Protein AF-A0A7C1K525-F1 (afdb_monomer)

Secondary structure (DSSP, 8-state):
--HHHHHHHHHHTT--HHHHHHHHHHHHHHHHHHHTTS---HHHHHHHHTTS-HHHHHHHHHH---HHHHHHHHHHHHTGGG---S--HHHHHHTTPPSSHHHHHHHHHHHHHHHTTS--SHHHHHHHHHHHHS------

Foldseek 3Di:
DDPVVLVVVCVVVVPDPVVSVLVVVLVLLVVLLVVQLDDDQQLSLLVSPVVDDPVSLVCCLVPDPRPSSNVSSVCNVPPLVPQFAPDDPVNCVVVVDDDDPVRVVLRSVRSSCRSRVVDDDNVSSVVVVVVVPPPPPPPD

Structure (mmCIF, N/CA/C/O backbone):
data_AF-A0A7C1K525-F1
#
_entry.id   AF-A0A7C1K525-F1
#
loop_
_atom_site.group_PDB
_atom_site.id
_atom_site.type_symbol
_atom_site.label_atom_id
_atom_site.label_alt_id
_atom_site.label_comp_id
_atom_site.label_asym_id
_atom_site.label_entity_id
_atom_site.label_seq_id
_atom_site.pdbx_PDB_ins_code
_atom_site.Cartn_x
_atom_site.Cartn_y
_atom_site.Cartn_z
_atom_site.occupancy
_atom_site.B_iso_or_equiv
_atom_site.auth_seq_id
_atom_site.auth_comp_id
_atom_site.auth_asym_id
_atom_site.auth_atom_id
_atom_site.pdbx_PDB_model_num
ATOM 1 N N . MET A 1 1 ? 12.661 4.235 -22.998 1.00 71.19 1 MET A N 1
ATOM 2 C CA . MET A 1 1 ? 11.900 3.600 -24.100 1.00 71.19 1 MET A CA 1
ATOM 3 C C . MET A 1 1 ? 10.453 4.025 -23.947 1.00 71.19 1 MET A C 1
ATOM 5 O O . MET A 1 1 ? 9.968 3.972 -22.822 1.00 71.19 1 MET A O 1
ATOM 9 N N . SER A 1 2 ? 9.792 4.507 -25.002 1.00 83.81 2 SER A N 1
ATOM 10 C CA . SER A 1 2 ? 8.396 4.942 -24.873 1.00 83.81 2 SER A CA 1
ATOM 11 C C . SER A 1 2 ? 7.452 3.738 -24.696 1.00 83.81 2 SER A C 1
ATOM 13 O O . SER A 1 2 ? 7.804 2.620 -25.092 1.00 83.81 2 SER A O 1
ATOM 15 N N . PRO A 1 3 ? 6.236 3.928 -24.143 1.00 83.69 3 PRO A N 1
ATOM 16 C CA . PRO A 1 3 ? 5.234 2.862 -24.079 1.00 83.69 3 PRO A CA 1
ATOM 17 C C . PRO A 1 3 ? 4.896 2.264 -25.455 1.00 83.69 3 PRO A C 1
ATOM 19 O O . PRO A 1 3 ? 4.672 1.058 -25.565 1.00 83.69 3 PRO A O 1
ATOM 22 N N . ALA A 1 4 ? 4.904 3.090 -26.508 1.00 86.19 4 ALA A N 1
ATOM 23 C CA . ALA A 1 4 ? 4.633 2.663 -27.878 1.00 86.19 4 ALA A CA 1
ATOM 24 C C . ALA A 1 4 ? 5.754 1.769 -28.437 1.00 86.19 4 ALA A C 1
ATOM 26 O O . ALA A 1 4 ? 5.470 0.714 -29.010 1.00 86.19 4 ALA A O 1
ATOM 27 N N . ASP A 1 5 ? 7.018 2.137 -28.201 1.00 89.75 5 ASP A N 1
ATOM 28 C CA . ASP A 1 5 ? 8.174 1.344 -28.640 1.00 89.75 5 ASP A CA 1
ATOM 29 C C . ASP A 1 5 ? 8.189 -0.029 -27.963 1.00 89.75 5 ASP A C 1
ATOM 31 O O . ASP A 1 5 ? 8.397 -1.060 -28.607 1.00 89.75 5 ASP A O 1
ATOM 35 N N . LEU A 1 6 ? 7.908 -0.057 -26.658 1.00 88.31 6 LEU A N 1
ATOM 36 C CA . LEU A 1 6 ? 7.858 -1.290 -25.884 1.00 88.31 6 LEU A CA 1
ATOM 37 C C . LEU A 1 6 ? 6.762 -2.231 -26.402 1.00 88.31 6 LEU A C 1
ATOM 39 O O . LEU A 1 6 ? 7.009 -3.422 -26.608 1.00 88.31 6 LEU A O 1
ATOM 43 N N . ALA A 1 7 ? 5.571 -1.697 -26.683 1.00 88.12 7 ALA A N 1
ATOM 44 C CA . ALA A 1 7 ? 4.473 -2.467 -27.257 1.00 88.12 7 ALA A CA 1
ATOM 45 C C . ALA A 1 7 ? 4.834 -3.062 -28.629 1.00 88.12 7 ALA A C 1
ATOM 47 O O . ALA A 1 7 ? 4.538 -4.233 -28.898 1.00 88.12 7 ALA A O 1
ATOM 48 N N . ALA A 1 8 ? 5.518 -2.291 -29.481 1.00 91.75 8 ALA A N 1
ATOM 49 C CA . ALA A 1 8 ? 5.978 -2.754 -30.787 1.00 91.75 8 ALA A CA 1
ATOM 50 C C . ALA A 1 8 ? 6.993 -3.905 -30.668 1.00 91.75 8 ALA A C 1
ATOM 52 O O . ALA A 1 8 ? 6.870 -4.914 -31.372 1.00 91.75 8 ALA A O 1
ATOM 53 N N . VAL A 1 9 ? 7.951 -3.807 -29.738 1.00 92.69 9 VAL A N 1
ATOM 54 C CA . VAL A 1 9 ? 8.942 -4.865 -29.473 1.00 92.69 9 VAL A CA 1
ATOM 55 C C . VAL A 1 9 ? 8.269 -6.144 -28.973 1.00 92.69 9 VAL A C 1
ATOM 57 O O . VAL A 1 9 ? 8.522 -7.219 -29.522 1.00 92.69 9 VAL A O 1
ATOM 60 N N . LEU A 1 10 ? 7.376 -6.039 -27.983 1.00 92.56 10 LEU A N 1
ATOM 61 C CA . LEU A 1 10 ? 6.661 -7.189 -27.418 1.00 92.56 10 LEU A CA 1
ATOM 62 C C . LEU A 1 10 ? 5.817 -7.912 -28.476 1.00 92.56 10 LEU A C 1
ATOM 64 O O . LEU A 1 10 ? 5.804 -9.146 -28.523 1.00 92.56 10 LEU A O 1
ATOM 68 N N . LYS A 1 11 ? 5.163 -7.150 -29.365 1.00 91.81 11 LYS A N 1
ATOM 69 C CA . LYS A 1 11 ? 4.407 -7.693 -30.500 1.00 91.81 11 LYS A CA 1
ATOM 70 C C . LYS A 1 11 ? 5.320 -8.420 -31.489 1.00 91.81 11 LYS A C 1
ATOM 72 O O . LYS A 1 11 ? 5.021 -9.553 -31.863 1.00 91.81 11 LYS A O 1
ATOM 77 N N . ARG A 1 12 ? 6.436 -7.802 -31.894 1.00 94.44 12 ARG A N 1
ATOM 78 C CA . ARG A 1 12 ? 7.386 -8.383 -32.861 1.00 94.44 12 ARG A CA 1
ATOM 79 C C . ARG A 1 12 ? 7.992 -9.693 -32.357 1.00 94.44 12 ARG A C 1
ATOM 81 O O . ARG A 1 12 ? 8.112 -10.642 -33.124 1.00 94.44 12 ARG A O 1
ATOM 88 N N . LEU A 1 13 ? 8.326 -9.754 -31.069 1.00 94.12 13 LEU A N 1
ATOM 89 C CA . LEU A 1 13 ? 8.895 -10.942 -30.429 1.00 94.12 13 LEU A CA 1
ATOM 90 C C . LEU A 1 13 ? 7.844 -12.008 -30.065 1.00 94.12 13 LEU A C 1
ATOM 92 O O . LEU A 1 13 ? 8.201 -13.033 -29.491 1.00 94.12 13 LEU A O 1
ATOM 96 N N . LYS A 1 14 ? 6.558 -11.793 -30.394 1.00 93.12 14 LYS A N 1
ATOM 97 C CA . LYS A 1 14 ? 5.441 -12.711 -30.090 1.00 93.12 14 LYS A CA 1
ATOM 98 C C . LYS A 1 14 ? 5.393 -13.110 -28.610 1.00 93.12 14 LYS A C 1
ATOM 100 O O . LYS A 1 14 ? 5.103 -14.256 -28.261 1.00 93.12 14 LYS A O 1
ATOM 105 N N . VAL A 1 15 ? 5.688 -12.154 -27.731 1.00 90.44 15 VAL A N 1
ATOM 106 C CA . VAL A 1 15 ? 5.722 -12.387 -26.287 1.00 90.44 15 VAL A CA 1
ATOM 107 C C . VAL A 1 15 ? 4.324 -12.767 -25.800 1.00 90.44 15 VAL A C 1
ATOM 109 O O . VAL A 1 15 ? 3.326 -12.139 -26.161 1.00 90.44 15 VAL A O 1
ATOM 112 N N . ARG A 1 16 ? 4.236 -13.803 -24.958 1.00 91.31 16 ARG A N 1
ATOM 113 C CA . ARG A 1 16 ? 2.962 -14.233 -24.368 1.00 91.31 16 ARG A CA 1
ATOM 114 C C . ARG A 1 16 ? 2.337 -13.082 -23.577 1.00 91.31 16 ARG A C 1
ATOM 116 O O . ARG A 1 16 ? 3.037 -12.368 -22.862 1.00 91.31 16 ARG A O 1
ATOM 123 N N . ARG A 1 17 ? 1.005 -12.950 -23.629 1.00 87.12 17 ARG A N 1
ATOM 124 C CA . ARG A 1 17 ? 0.253 -11.871 -22.952 1.00 87.12 17 ARG A CA 1
ATOM 125 C C . ARG A 1 17 ? 0.629 -11.715 -21.472 1.00 87.12 17 ARG A C 1
ATOM 127 O O . ARG A 1 17 ? 0.750 -10.592 -20.999 1.00 87.12 17 ARG A O 1
ATOM 134 N N . GLN A 1 18 ? 0.833 -12.823 -20.757 1.00 87.38 18 GLN A N 1
ATOM 135 C CA . GLN A 1 18 ? 1.236 -12.794 -19.348 1.00 87.38 18 GLN A CA 1
ATOM 136 C C . GLN A 1 18 ? 2.595 -12.108 -19.153 1.00 87.38 18 GLN A C 1
ATOM 138 O O . GLN A 1 18 ? 2.700 -11.198 -18.338 1.00 87.38 18 GLN A O 1
ATOM 143 N N . THR A 1 19 ? 3.600 -12.502 -19.936 1.00 88.75 19 THR A N 1
ATOM 144 C CA . THR A 1 19 ? 4.946 -11.918 -19.901 1.00 88.75 19 THR A CA 1
ATOM 145 C C . THR A 1 19 ? 4.930 -10.457 -20.346 1.00 88.75 19 THR A C 1
ATOM 147 O O . THR A 1 19 ? 5.578 -9.627 -19.723 1.00 88.75 19 THR A O 1
ATOM 150 N N . ALA A 1 20 ? 4.138 -10.106 -21.364 1.00 90.56 20 ALA A N 1
ATOM 151 C CA . ALA A 1 20 ? 3.958 -8.713 -21.770 1.00 90.56 20 ALA A CA 1
ATOM 152 C C . ALA A 1 20 ? 3.385 -7.857 -20.625 1.00 90.56 20 ALA A C 1
ATOM 154 O O . ALA A 1 20 ? 3.877 -6.761 -20.371 1.00 90.56 20 ALA A O 1
ATOM 155 N N . GLY A 1 21 ? 2.397 -8.384 -19.891 1.00 91.06 21 GLY A N 1
ATOM 156 C CA . GLY A 1 21 ? 1.849 -7.732 -18.700 1.00 91.06 21 GLY A CA 1
ATOM 157 C C . GLY A 1 21 ? 2.899 -7.480 -17.617 1.00 91.06 21 GLY A C 1
ATOM 158 O O . GLY A 1 21 ? 2.913 -6.407 -17.022 1.00 91.06 21 GLY A O 1
ATOM 159 N N . ASP A 1 22 ? 3.813 -8.428 -17.404 1.00 91.50 22 ASP A N 1
ATOM 160 C CA . ASP A 1 22 ? 4.909 -8.257 -16.445 1.00 91.50 22 ASP A CA 1
ATOM 161 C C . ASP A 1 22 ? 5.903 -7.189 -16.886 1.00 91.50 22 ASP A C 1
ATOM 163 O O . ASP A 1 22 ? 6.344 -6.399 -16.062 1.00 91.50 22 ASP A O 1
ATOM 167 N N . VAL A 1 23 ? 6.210 -7.112 -18.179 1.00 91.25 23 VAL A N 1
ATOM 168 C CA . VAL A 1 23 ? 7.112 -6.088 -18.717 1.00 91.25 23 VAL A CA 1
ATOM 169 C C . VAL A 1 23 ? 6.526 -4.681 -18.543 1.00 91.25 23 VAL A C 1
ATOM 171 O O . VAL A 1 23 ? 7.242 -3.775 -18.117 1.00 91.25 23 VAL A O 1
ATOM 174 N N . TYR A 1 24 ? 5.223 -4.493 -18.779 1.00 91.81 24 TYR A N 1
ATOM 175 C CA . TYR A 1 24 ? 4.563 -3.216 -18.476 1.00 91.81 24 TYR A CA 1
ATOM 176 C C . TYR A 1 24 ? 4.562 -2.904 -16.977 1.00 91.81 24 TYR A C 1
ATOM 178 O O . TYR A 1 24 ? 4.829 -1.771 -16.580 1.00 91.81 24 TYR A O 1
ATOM 186 N N . ALA A 1 25 ? 4.304 -3.907 -16.137 1.00 94.00 25 ALA A N 1
ATOM 187 C CA . ALA A 1 25 ? 4.327 -3.737 -14.691 1.00 94.00 25 ALA A CA 1
ATOM 188 C C . ALA A 1 25 ? 5.732 -3.389 -14.173 1.00 94.00 25 ALA A C 1
ATOM 190 O O . ALA A 1 25 ? 5.851 -2.549 -13.291 1.00 94.00 25 ALA A O 1
ATOM 191 N N . ILE A 1 26 ? 6.796 -3.959 -14.748 1.00 93.44 26 ILE A N 1
ATOM 192 C CA . ILE A 1 26 ? 8.186 -3.600 -14.430 1.00 93.44 26 ILE A CA 1
ATOM 193 C C . ILE A 1 26 ? 8.459 -2.136 -14.788 1.00 93.44 26 ILE A C 1
ATOM 195 O O . ILE A 1 26 ? 9.114 -1.438 -14.021 1.00 93.44 26 ILE A O 1
ATOM 199 N N . GLN A 1 27 ? 7.945 -1.642 -15.918 1.00 90.19 27 GLN A N 1
ATOM 200 C CA . GLN A 1 27 ? 8.122 -0.238 -16.296 1.00 90.19 27 GLN A CA 1
ATOM 201 C C . GLN A 1 27 ? 7.449 0.720 -15.303 1.00 90.19 27 GLN A C 1
ATOM 203 O O . GLN A 1 27 ? 8.040 1.742 -14.967 1.00 90.19 27 GLN A O 1
ATOM 208 N N . ALA A 1 28 ? 6.251 0.386 -14.817 1.00 92.69 28 ALA A N 1
ATOM 209 C CA . ALA A 1 28 ? 5.586 1.164 -13.772 1.00 92.69 28 ALA A CA 1
ATOM 210 C C . ALA A 1 28 ? 6.281 1.018 -12.407 1.00 92.69 28 ALA A C 1
ATOM 212 O O . ALA A 1 28 ? 6.382 1.991 -11.664 1.00 92.69 28 ALA A O 1
ATOM 213 N N . LEU A 1 29 ? 6.805 -0.173 -12.092 1.00 95.81 29 LEU A N 1
ATOM 214 C CA . LEU A 1 29 ? 7.578 -0.402 -10.873 1.00 95.81 29 LEU A CA 1
ATOM 215 C C . LEU A 1 29 ? 8.843 0.456 -10.856 1.00 95.81 29 LEU A C 1
ATOM 217 O O . LEU A 1 29 ? 9.152 1.002 -9.812 1.00 95.81 29 LEU A O 1
ATOM 221 N N . LYS A 1 30 ? 9.539 0.628 -11.988 1.00 92.94 30 LYS A N 1
ATOM 222 C CA . LYS A 1 30 ? 10.720 1.506 -12.061 1.00 92.94 30 LYS A CA 1
ATOM 223 C C . LYS A 1 30 ? 10.426 2.914 -11.545 1.00 92.94 30 LYS A C 1
ATOM 225 O O . LYS A 1 30 ? 11.141 3.374 -10.672 1.00 92.94 30 LYS A O 1
ATOM 230 N N . SER A 1 31 ? 9.334 3.531 -11.994 1.00 91.56 31 SER A N 1
ATOM 231 C CA . SER A 1 31 ? 8.937 4.857 -11.504 1.00 91.56 31 SER A CA 1
ATOM 232 C C . SER A 1 31 ? 8.653 4.866 -10.000 1.00 91.56 31 SER A C 1
ATOM 234 O O . SER A 1 31 ? 9.054 5.789 -9.309 1.00 91.56 31 SER A O 1
ATOM 236 N N . ALA A 1 32 ? 8.023 3.814 -9.468 1.00 94.31 32 ALA A N 1
ATOM 237 C CA . ALA A 1 32 ? 7.826 3.691 -8.024 1.00 94.31 32 ALA A CA 1
ATOM 238 C C . ALA A 1 32 ? 9.145 3.474 -7.256 1.00 94.31 32 ALA A C 1
ATOM 240 O O . ALA A 1 32 ? 9.252 3.878 -6.104 1.00 94.31 32 ALA A O 1
ATOM 241 N N . LEU A 1 33 ? 10.142 2.817 -7.859 1.00 94.94 33 LEU A N 1
ATOM 242 C CA . LEU A 1 33 ? 11.460 2.623 -7.247 1.00 94.94 33 LEU A CA 1
ATOM 243 C C . LEU A 1 33 ? 12.273 3.915 -7.197 1.00 94.94 33 LEU A C 1
ATOM 245 O O . LEU A 1 33 ? 13.037 4.078 -6.250 1.00 94.94 33 LEU A O 1
ATOM 249 N N . ASP A 1 34 ? 12.079 4.818 -8.159 1.00 94.12 34 ASP A N 1
ATOM 250 C CA . ASP A 1 34 ? 12.690 6.149 -8.134 1.00 94.12 34 ASP A CA 1
ATOM 251 C C . ASP A 1 34 ? 12.204 6.931 -6.898 1.00 94.12 34 ASP A C 1
ATOM 253 O O . ASP A 1 34 ? 13.022 7.445 -6.139 1.00 94.12 34 ASP A O 1
ATOM 257 N N . ASP A 1 35 ? 10.897 6.913 -6.606 1.00 93.56 35 ASP A N 1
ATOM 258 C CA . ASP A 1 35 ? 10.335 7.532 -5.391 1.00 93.56 35 ASP A CA 1
ATOM 259 C C . ASP A 1 35 ? 10.830 6.851 -4.097 1.00 93.56 35 ASP A C 1
ATOM 261 O O . ASP A 1 35 ? 11.024 7.490 -3.058 1.00 93.56 35 ASP A O 1
ATOM 265 N N . LEU A 1 36 ? 11.045 5.532 -4.146 1.00 97.12 36 LEU A N 1
ATOM 266 C CA . LEU A 1 36 ? 11.576 4.740 -3.032 1.00 97.12 36 LEU A CA 1
ATOM 267 C C . LEU A 1 36 ? 13.104 4.831 -2.899 1.00 97.12 36 LEU A C 1
ATOM 269 O O . LEU A 1 36 ? 13.667 4.206 -1.996 1.00 97.12 36 LEU A O 1
ATOM 273 N N . ALA A 1 37 ? 13.793 5.588 -3.757 1.00 96.31 37 ALA A N 1
ATOM 274 C CA . ALA A 1 37 ? 15.215 5.862 -3.583 1.00 96.31 37 ALA A CA 1
ATOM 275 C C . ALA A 1 37 ? 15.486 6.761 -2.364 1.00 96.31 37 ALA A C 1
ATOM 277 O O . ALA A 1 37 ? 16.604 6.773 -1.851 1.00 96.31 37 ALA A O 1
ATOM 278 N N . GLU A 1 38 ? 14.455 7.444 -1.866 1.00 96.69 38 GLU A N 1
ATOM 279 C CA . GLU A 1 38 ? 14.463 8.185 -0.609 1.00 96.69 38 GLU A CA 1
ATOM 280 C C . GLU A 1 38 ? 13.593 7.483 0.448 1.00 96.69 38 GLU A C 1
ATOM 282 O O . GLU A 1 38 ? 12.645 6.772 0.097 1.00 96.69 38 GLU A O 1
ATOM 287 N N . PRO A 1 39 ? 13.882 7.651 1.753 1.00 97.56 39 PRO A N 1
ATOM 288 C CA . PRO A 1 39 ? 13.045 7.099 2.813 1.00 97.56 39 PRO A CA 1
ATOM 289 C C . PRO A 1 39 ? 11.605 7.621 2.739 1.00 97.56 39 PRO A C 1
ATOM 291 O O . PRO A 1 39 ? 11.366 8.826 2.764 1.00 97.56 39 PRO A O 1
ATOM 294 N N . GLN A 1 40 ? 10.643 6.703 2.706 1.00 98.00 40 GLN A N 1
ATOM 295 C CA . GLN A 1 40 ? 9.214 6.990 2.649 1.00 98.00 40 GLN A CA 1
ATOM 296 C C . GLN A 1 40 ? 8.499 6.506 3.915 1.00 98.00 40 GLN A C 1
ATOM 298 O O . GLN A 1 40 ? 8.957 5.604 4.623 1.00 98.00 40 GLN A O 1
ATOM 303 N N . ALA A 1 41 ? 7.318 7.070 4.175 1.00 98.06 41 ALA A N 1
ATOM 304 C CA . ALA A 1 41 ? 6.399 6.527 5.171 1.00 98.06 41 ALA A CA 1
ATOM 305 C C . ALA A 1 41 ? 5.977 5.094 4.797 1.00 98.06 41 ALA A C 1
ATOM 307 O O . ALA A 1 41 ? 5.823 4.756 3.619 1.00 98.06 41 ALA A O 1
ATOM 308 N N . ASN A 1 42 ? 5.720 4.248 5.793 1.00 98.50 42 ASN A N 1
ATOM 309 C CA . ASN A 1 42 ? 5.348 2.849 5.570 1.00 98.50 42 ASN A CA 1
ATOM 310 C C . ASN A 1 42 ? 4.068 2.708 4.739 1.00 98.50 42 ASN A C 1
ATOM 312 O O . ASN A 1 42 ? 3.969 1.822 3.885 1.00 98.50 42 ASN A O 1
ATOM 316 N N . SER A 1 43 ? 3.092 3.590 4.954 1.00 98.38 43 SER A N 1
ATOM 317 C CA . SER A 1 43 ? 1.865 3.634 4.164 1.00 98.38 43 SER A CA 1
ATOM 318 C C . SER A 1 43 ? 2.116 3.992 2.697 1.00 98.38 43 SER A C 1
ATOM 320 O O . SER A 1 43 ? 1.459 3.432 1.812 1.00 98.38 43 SER A O 1
ATOM 322 N N . ALA A 1 44 ? 3.097 4.855 2.418 1.00 98.06 44 ALA A N 1
ATOM 323 C CA . ALA A 1 44 ? 3.517 5.201 1.065 1.00 98.06 44 ALA A CA 1
ATOM 324 C C . ALA A 1 44 ? 4.223 4.022 0.382 1.00 98.06 44 ALA A C 1
ATOM 326 O O . ALA A 1 44 ? 3.825 3.651 -0.724 1.00 98.06 44 ALA A O 1
ATOM 327 N N . ILE A 1 45 ? 5.160 3.352 1.069 1.00 98.50 45 ILE A N 1
ATOM 328 C CA . ILE A 1 45 ? 5.809 2.124 0.573 1.00 98.50 45 ILE A CA 1
ATOM 329 C C . ILE A 1 45 ? 4.751 1.067 0.229 1.00 98.50 45 ILE A C 1
ATOM 331 O O . ILE A 1 45 ? 4.751 0.488 -0.860 1.00 98.50 45 ILE A O 1
ATOM 335 N N . TYR A 1 46 ? 3.806 0.831 1.145 1.00 98.50 46 TYR A N 1
ATOM 336 C CA . TYR A 1 46 ? 2.725 -0.126 0.938 1.00 9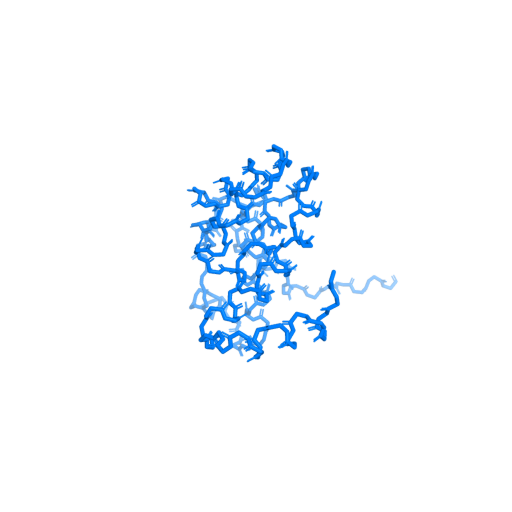8.50 46 TYR A CA 1
ATOM 337 C C . TYR A 1 46 ? 1.882 0.221 -0.294 1.00 98.50 46 TYR A C 1
ATOM 339 O O . TYR A 1 46 ? 1.607 -0.657 -1.115 1.00 98.50 46 TYR A O 1
ATOM 347 N N . ARG A 1 47 ? 1.481 1.490 -0.447 1.00 97.38 47 ARG A N 1
ATOM 348 C CA . ARG A 1 47 ? 0.676 1.952 -1.588 1.00 97.38 47 ARG A CA 1
ATOM 349 C C . ARG A 1 47 ? 1.429 1.806 -2.908 1.00 97.38 47 ARG A C 1
ATOM 351 O O . ARG A 1 47 ? 0.820 1.371 -3.883 1.00 97.38 47 ARG A O 1
ATOM 358 N N . ALA A 1 48 ? 2.721 2.126 -2.919 1.00 97.31 48 ALA A N 1
ATOM 359 C CA . ALA A 1 48 ? 3.572 2.021 -4.095 1.00 97.31 48 ALA A CA 1
ATOM 360 C C . ALA A 1 48 ? 3.726 0.565 -4.557 1.00 97.31 48 ALA A C 1
ATOM 362 O O . ALA A 1 48 ? 3.625 0.287 -5.746 1.00 97.31 48 ALA A O 1
ATOM 363 N N . LEU A 1 49 ? 3.915 -0.383 -3.631 1.00 98.06 49 LEU A N 1
ATOM 364 C CA . LEU A 1 49 ? 4.278 -1.761 -3.984 1.00 98.06 49 LEU A CA 1
ATOM 365 C C . LEU A 1 49 ? 3.088 -2.732 -4.101 1.00 98.06 49 LEU A C 1
ATOM 367 O O . LEU A 1 49 ? 3.164 -3.691 -4.872 1.00 98.06 49 LEU A O 1
ATOM 371 N N . LYS A 1 50 ? 1.965 -2.477 -3.410 1.00 97.19 50 LYS A N 1
ATOM 372 C CA . LYS A 1 50 ? 0.740 -3.313 -3.440 1.00 97.19 50 LYS A CA 1
ATOM 373 C C . LYS A 1 50 ? 0.209 -3.662 -4.843 1.00 97.19 50 LYS A C 1
ATOM 375 O O . LYS A 1 50 ? -0.284 -4.780 -4.998 1.00 97.19 50 LYS A O 1
ATOM 380 N N . PRO A 1 51 ? 0.247 -2.776 -5.857 1.00 96.38 51 PRO A N 1
ATOM 381 C CA . PRO A 1 51 ? -0.292 -3.091 -7.182 1.00 96.38 51 PRO A CA 1
ATOM 382 C C . PRO A 1 51 ? 0.484 -4.184 -7.934 1.00 96.38 51 PRO A C 1
ATOM 384 O O . PRO A 1 51 ? -0.034 -4.756 -8.896 1.00 96.38 51 PRO A O 1
ATOM 387 N N . PHE A 1 52 ? 1.724 -4.474 -7.530 1.00 96.38 52 PHE A N 1
ATOM 388 C CA . PHE A 1 52 ? 2.622 -5.355 -8.266 1.00 96.38 52 PHE A CA 1
ATOM 389 C C . PHE A 1 52 ? 2.580 -6.797 -7.757 1.00 96.38 52 PHE A C 1
ATOM 391 O O . PHE A 1 52 ? 2.480 -7.082 -6.566 1.00 96.38 52 PHE A O 1
ATOM 398 N N . ARG A 1 53 ? 2.695 -7.748 -8.689 1.00 94.56 53 ARG A N 1
ATOM 399 C CA . ARG A 1 53 ? 2.788 -9.181 -8.371 1.00 94.56 53 ARG A CA 1
ATOM 400 C C . ARG A 1 53 ? 4.175 -9.516 -7.814 1.00 94.56 53 ARG A C 1
ATOM 402 O O . ARG A 1 53 ? 5.158 -8.919 -8.241 1.00 94.56 53 ARG A O 1
ATOM 409 N N . GLU A 1 54 ? 4.273 -10.558 -6.984 1.00 93.44 54 GLU A N 1
ATOM 410 C CA . GLU A 1 54 ? 5.529 -11.014 -6.348 1.00 93.44 54 GLU A CA 1
ATOM 411 C C . GLU A 1 54 ? 6.704 -11.128 -7.337 1.00 93.44 54 GLU A C 1
ATOM 413 O O . GLU A 1 54 ? 7.791 -10.628 -7.074 1.00 93.44 54 GLU A O 1
ATOM 418 N N . ARG A 1 55 ? 6.486 -11.722 -8.519 1.00 93.56 55 ARG A N 1
ATOM 419 C CA . ARG A 1 55 ? 7.548 -11.871 -9.530 1.00 93.56 55 ARG A CA 1
ATOM 420 C C . ARG A 1 55 ? 8.030 -10.543 -10.123 1.00 93.56 55 ARG A C 1
ATOM 422 O O . ARG A 1 55 ? 9.194 -10.434 -10.478 1.00 93.56 55 ARG A O 1
ATOM 429 N N . VAL A 1 56 ? 7.152 -9.543 -10.225 1.00 96.31 56 VAL A N 1
ATOM 430 C CA . VAL A 1 56 ? 7.514 -8.198 -10.702 1.00 96.31 56 VAL A CA 1
ATOM 431 C C . VAL A 1 56 ? 8.322 -7.479 -9.625 1.00 96.31 56 VAL A C 1
ATOM 433 O O . VAL A 1 56 ? 9.362 -6.905 -9.930 1.00 96.31 56 VAL A O 1
ATOM 436 N N . LEU A 1 57 ? 7.903 -7.603 -8.360 1.00 96.94 57 LEU A N 1
ATOM 437 C CA . LEU A 1 57 ? 8.658 -7.098 -7.212 1.00 96.94 57 LEU A CA 1
ATOM 438 C C . LEU A 1 57 ? 10.047 -7.741 -7.113 1.00 96.94 57 LEU A C 1
ATOM 440 O O . LEU A 1 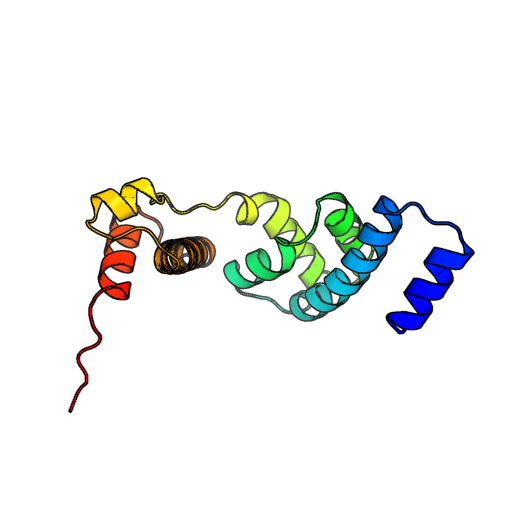57 ? 11.016 -7.035 -6.862 1.00 96.94 57 LEU A O 1
ATOM 444 N N . LEU A 1 58 ? 10.169 -9.050 -7.358 1.00 95.25 58 LEU A N 1
ATOM 445 C CA . LEU A 1 58 ? 11.464 -9.735 -7.375 1.00 95.25 58 LEU A CA 1
ATOM 446 C C . LEU A 1 58 ? 12.396 -9.159 -8.448 1.00 95.25 58 LEU A C 1
ATOM 448 O O . LEU A 1 58 ? 13.558 -8.899 -8.158 1.00 95.25 58 LEU A O 1
ATOM 452 N N . VAL A 1 59 ? 11.889 -8.922 -9.663 1.00 95.38 59 VAL A N 1
ATOM 453 C CA . VAL A 1 59 ? 12.684 -8.293 -10.729 1.00 95.38 59 VAL A CA 1
ATOM 454 C C . VAL A 1 59 ? 13.139 -6.896 -10.315 1.00 95.38 59 VAL A C 1
ATOM 456 O O . VAL A 1 59 ? 14.311 -6.582 -10.484 1.00 95.38 59 VAL A O 1
ATOM 459 N N . GLY A 1 60 ? 12.251 -6.079 -9.740 1.00 95.56 60 GLY A N 1
ATOM 460 C CA . GLY A 1 60 ? 12.626 -4.754 -9.239 1.00 95.56 60 GLY A CA 1
ATOM 461 C C . GLY A 1 60 ? 13.689 -4.810 -8.142 1.00 95.56 60 GLY A C 1
ATOM 462 O O . GLY A 1 60 ? 14.641 -4.042 -8.186 1.00 95.56 60 GLY A O 1
ATOM 463 N N . TRP A 1 61 ? 13.577 -5.760 -7.212 1.00 96.00 61 TRP A N 1
ATOM 464 C CA . TRP A 1 61 ? 14.534 -5.936 -6.117 1.00 96.00 61 TRP A CA 1
ATOM 465 C C . TRP A 1 61 ? 15.926 -6.351 -6.614 1.00 96.00 61 TRP A C 1
ATOM 467 O O . TRP A 1 61 ? 16.930 -5.848 -6.117 1.00 96.00 61 TRP A O 1
ATOM 477 N N . VAL A 1 62 ? 15.992 -7.231 -7.621 1.00 95.75 62 VAL A N 1
ATOM 478 C CA . VAL A 1 62 ? 17.260 -7.635 -8.255 1.00 95.75 62 VAL A CA 1
ATOM 479 C C . VAL A 1 62 ? 17.849 -6.503 -9.101 1.00 95.75 62 VAL A C 1
ATOM 481 O O . VAL A 1 62 ? 19.063 -6.345 -9.149 1.00 95.75 62 VAL A O 1
ATOM 484 N N . ALA A 1 63 ? 17.001 -5.738 -9.79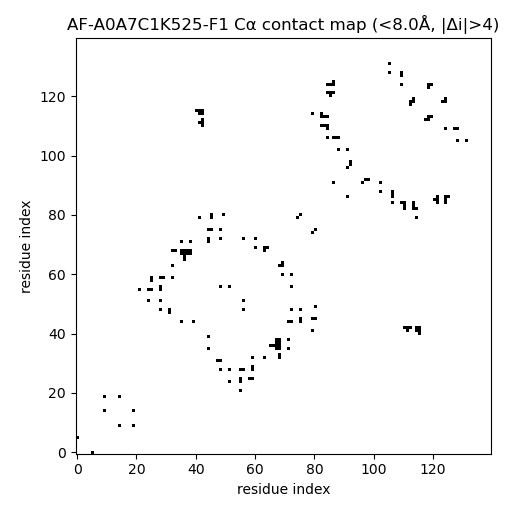4 1.00 93.75 63 ALA A N 1
ATOM 485 C CA . ALA A 1 63 ? 17.433 -4.736 -10.765 1.00 93.75 63 ALA A CA 1
ATOM 486 C C . ALA A 1 63 ? 17.704 -3.346 -10.168 1.00 93.75 63 ALA A C 1
ATOM 488 O O . ALA A 1 63 ? 18.289 -2.514 -10.856 1.00 93.75 63 ALA A O 1
ATOM 489 N N . THR A 1 64 ? 17.246 -3.059 -8.946 1.00 95.19 64 THR A N 1
ATOM 490 C CA . THR A 1 64 ? 17.485 -1.760 -8.308 1.00 95.19 64 THR A CA 1
ATOM 491 C C . THR A 1 64 ? 18.930 -1.631 -7.835 1.00 95.19 64 THR A C 1
ATOM 493 O O . THR A 1 64 ? 19.466 -2.519 -7.167 1.00 95.19 64 THR A O 1
ATOM 496 N N . GLU A 1 65 ? 19.537 -0.488 -8.144 1.00 95.81 65 GLU A N 1
ATOM 497 C CA . GLU A 1 65 ? 20.865 -0.091 -7.659 1.00 95.81 65 GLU A CA 1
ATOM 498 C C . GLU A 1 65 ? 20.783 0.753 -6.377 1.00 95.81 65 GLU A C 1
ATOM 500 O O . GLU A 1 65 ? 21.775 0.910 -5.671 1.00 95.81 65 GLU A O 1
ATOM 505 N N . SER A 1 66 ? 19.596 1.269 -6.034 1.00 97.75 66 SER A N 1
ATOM 506 C CA . SER A 1 66 ? 19.385 1.996 -4.781 1.00 97.75 66 SER A CA 1
ATOM 507 C C . SER A 1 66 ? 19.213 1.022 -3.618 1.00 97.75 66 SER A C 1
ATOM 509 O O . SER A 1 66 ? 18.214 0.298 -3.539 1.00 97.75 66 SER A O 1
ATOM 511 N N . GLU A 1 67 ? 20.165 1.041 -2.683 1.00 97.81 67 GLU A N 1
ATOM 512 C CA . GLU A 1 67 ? 20.085 0.275 -1.433 1.00 97.81 67 GLU A CA 1
ATOM 513 C C . GLU A 1 67 ? 18.914 0.737 -0.550 1.00 97.81 67 GLU A C 1
ATOM 515 O O . GLU A 1 67 ? 18.290 -0.083 0.123 1.00 97.81 67 GLU A O 1
ATOM 520 N N . VAL A 1 68 ? 18.548 2.025 -0.604 1.00 98.38 68 VAL A N 1
ATOM 521 C CA . VAL A 1 68 ? 17.372 2.558 0.107 1.00 98.38 68 VAL A CA 1
ATOM 522 C C . VAL A 1 68 ? 16.097 1.940 -0.460 1.00 98.38 68 VAL A C 1
ATOM 524 O O . VAL A 1 68 ? 15.302 1.374 0.293 1.00 98.38 68 VAL A O 1
ATOM 527 N N . ALA A 1 69 ? 15.930 1.956 -1.786 1.00 98.19 69 ALA A N 1
ATOM 528 C CA . ALA A 1 69 ? 14.774 1.336 -2.428 1.00 98.19 69 ALA A CA 1
ATOM 529 C C . ALA A 1 69 ? 14.721 -0.167 -2.133 1.00 98.19 69 ALA A C 1
ATOM 531 O O . ALA A 1 69 ? 13.664 -0.687 -1.767 1.00 98.19 69 ALA A O 1
ATOM 532 N N . ARG 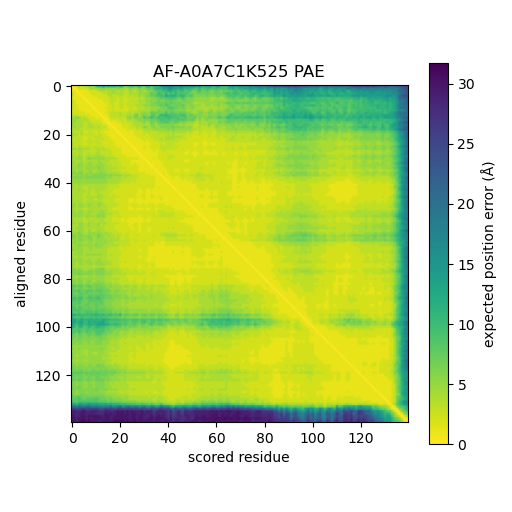A 1 70 ? 15.866 -0.861 -2.204 1.00 98.06 70 ARG A N 1
ATOM 533 C CA . ARG A 1 70 ? 15.966 -2.291 -1.885 1.00 98.06 70 ARG A CA 1
ATOM 534 C C . ARG A 1 70 ? 15.517 -2.587 -0.451 1.00 98.06 70 ARG A C 1
ATOM 536 O O . ARG A 1 70 ? 14.658 -3.446 -0.250 1.00 98.06 70 ARG A O 1
ATOM 543 N N . ALA A 1 71 ? 16.013 -1.833 0.531 1.00 98.25 71 ALA A N 1
ATOM 544 C CA . ALA A 1 71 ? 15.638 -1.991 1.934 1.00 98.25 71 ALA A CA 1
ATOM 545 C C . ALA A 1 71 ? 14.137 -1.739 2.174 1.00 98.25 71 ALA A C 1
ATOM 547 O O . ALA A 1 71 ? 13.487 -2.485 2.912 1.00 98.25 71 ALA A O 1
ATOM 548 N N . GLN A 1 72 ? 13.557 -0.729 1.517 1.00 98.44 72 GLN A N 1
ATOM 549 C CA . GLN A 1 72 ? 12.121 -0.441 1.605 1.00 98.44 72 GLN A CA 1
ATOM 550 C C . GLN A 1 72 ? 11.266 -1.552 0.976 1.00 98.44 72 GLN A C 1
ATOM 552 O O . GLN A 1 72 ? 10.253 -1.955 1.556 1.00 98.44 72 GLN A O 1
ATOM 557 N N . MET A 1 73 ? 11.694 -2.115 -0.160 1.00 98.25 73 MET A N 1
ATOM 558 C CA . MET A 1 73 ? 11.052 -3.291 -0.758 1.00 98.25 73 MET A CA 1
ATOM 559 C C . MET A 1 73 ? 11.108 -4.508 0.170 1.00 98.25 73 MET A C 1
ATOM 561 O O . MET A 1 73 ? 10.107 -5.213 0.316 1.00 98.25 73 MET A O 1
ATOM 565 N N . ASP A 1 74 ? 12.246 -4.752 0.823 1.00 97.81 74 ASP A N 1
ATOM 566 C CA . ASP A 1 74 ? 12.385 -5.856 1.776 1.00 97.81 74 ASP A CA 1
ATOM 567 C C . ASP A 1 74 ? 11.466 -5.687 2.979 1.00 97.81 74 ASP A C 1
ATOM 569 O O . ASP A 1 74 ? 10.786 -6.639 3.375 1.00 97.81 74 ASP A O 1
ATOM 573 N N . ARG A 1 75 ? 11.374 -4.469 3.522 1.00 98.00 75 ARG A N 1
ATOM 574 C CA . ARG A 1 75 ? 10.433 -4.149 4.599 1.00 98.00 75 ARG A CA 1
ATOM 575 C C . ARG A 1 75 ? 8.991 -4.405 4.170 1.00 98.00 75 ARG A C 1
ATOM 577 O O . ARG A 1 75 ? 8.227 -5.028 4.907 1.00 98.00 75 ARG A O 1
ATOM 584 N N . TYR A 1 76 ? 8.616 -4.004 2.955 1.00 98.38 76 TYR A N 1
ATOM 585 C CA . TYR A 1 76 ? 7.288 -4.294 2.417 1.00 98.38 76 TYR A CA 1
ATOM 586 C C . TYR A 1 76 ? 6.992 -5.795 2.348 1.00 98.38 76 TYR A C 1
ATOM 588 O O . TYR A 1 76 ? 5.934 -6.239 2.803 1.00 98.38 76 TYR A O 1
ATOM 596 N N . ARG A 1 77 ? 7.926 -6.579 1.798 1.00 96.50 77 ARG A N 1
ATOM 597 C CA . ARG A 1 77 ? 7.755 -8.025 1.596 1.00 96.50 77 ARG A CA 1
ATOM 598 C C . ARG A 1 77 ? 7.703 -8.803 2.907 1.00 96.50 77 ARG A C 1
ATOM 600 O O . ARG A 1 77 ? 6.946 -9.770 2.993 1.00 96.50 77 ARG A O 1
ATOM 607 N N . ARG A 1 78 ? 8.499 -8.404 3.902 1.00 96.38 78 ARG A N 1
ATOM 608 C CA . ARG A 1 78 ? 8.609 -9.105 5.189 1.00 96.38 78 ARG A CA 1
ATOM 609 C C . ARG A 1 78 ? 7.553 -8.676 6.201 1.00 96.38 78 ARG A C 1
ATOM 611 O O . ARG A 1 78 ? 7.095 -9.514 6.966 1.00 96.38 78 ARG A O 1
ATOM 618 N N . GLU A 1 79 ? 7.165 -7.404 6.198 1.00 97.31 79 GLU A N 1
ATOM 619 C CA . GLU A 1 79 ? 6.395 -6.808 7.296 1.00 97.31 79 GLU A CA 1
ATOM 620 C C . GLU A 1 79 ? 5.147 -6.083 6.78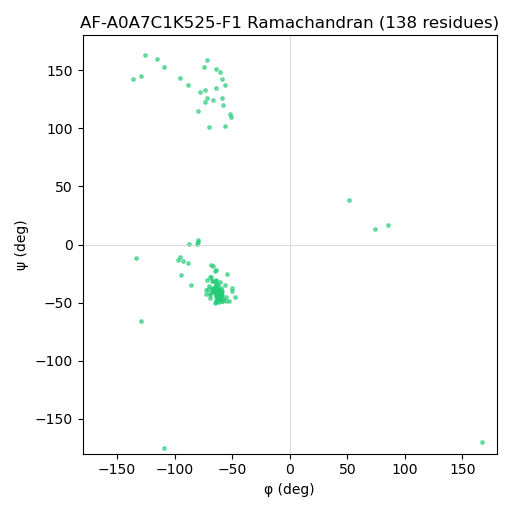2 1.00 97.31 79 GLU A C 1
ATOM 622 O O . GLU A 1 79 ? 4.024 -6.519 7.039 1.00 97.31 79 GLU A O 1
ATOM 627 N N . LEU A 1 80 ? 5.319 -4.999 6.013 1.00 98.19 80 LEU A N 1
ATOM 628 C CA . LEU A 1 80 ? 4.231 -4.037 5.770 1.00 98.19 80 LEU A CA 1
ATOM 629 C C . LEU A 1 80 ? 3.029 -4.652 5.051 1.00 98.19 80 LEU A C 1
ATOM 631 O O . LEU A 1 80 ? 1.889 -4.286 5.326 1.00 98.19 80 LEU A O 1
ATOM 635 N N . ARG A 1 81 ? 3.251 -5.609 4.139 1.00 97.44 81 ARG A N 1
ATOM 636 C CA . ARG A 1 81 ? 2.151 -6.242 3.394 1.00 97.44 81 ARG A CA 1
ATOM 637 C C . ARG A 1 81 ? 1.179 -7.031 4.277 1.00 97.44 81 ARG A C 1
ATOM 639 O O . ARG A 1 81 ? 0.043 -7.261 3.862 1.00 97.44 81 ARG A O 1
ATOM 646 N N . PHE A 1 82 ? 1.624 -7.436 5.464 1.00 97.31 82 PHE A N 1
ATOM 647 C CA . PHE A 1 82 ? 0.851 -8.230 6.415 1.00 97.31 82 PHE A CA 1
ATOM 648 C C . PHE A 1 82 ? 0.146 -7.381 7.474 1.00 97.31 82 PHE A C 1
ATOM 650 O O . PHE A 1 82 ? -0.719 -7.892 8.177 1.00 97.31 82 PHE A O 1
ATOM 657 N N . ILE A 1 83 ? 0.466 -6.089 7.566 1.00 97.00 83 ILE A N 1
ATOM 658 C CA . ILE A 1 83 ? -0.171 -5.183 8.520 1.00 97.00 83 ILE A CA 1
ATOM 659 C C . ILE A 1 83 ? -1.593 -4.869 8.047 1.00 97.00 83 ILE A C 1
ATOM 661 O O . ILE A 1 83 ? -1.821 -4.373 6.938 1.00 97.00 83 ILE A O 1
ATOM 665 N N . GLN A 1 84 ? -2.558 -5.175 8.909 1.00 96.12 84 GLN A N 1
ATOM 666 C CA . GLN A 1 84 ? -3.983 -4.960 8.697 1.00 96.12 84 GLN A CA 1
ATOM 667 C C . GLN A 1 84 ? -4.574 -4.216 9.894 1.00 96.12 84 GLN A C 1
ATOM 669 O O . GLN A 1 84 ? -4.120 -4.449 11.016 1.00 96.12 84 GLN A O 1
ATOM 674 N N . PRO A 1 85 ? -5.564 -3.333 9.679 1.00 97.19 85 PRO A N 1
ATOM 675 C CA . PRO A 1 85 ? -6.377 -2.860 10.785 1.00 97.19 85 PRO A CA 1
ATOM 676 C C . PRO A 1 85 ? -7.162 -4.024 11.398 1.00 97.19 85 PRO A C 1
ATOM 678 O O . PRO A 1 85 ? -7.481 -4.997 10.709 1.00 97.19 85 PRO A O 1
ATOM 681 N N . VAL A 1 86 ? -7.451 -3.919 12.692 1.00 97.12 86 VAL A N 1
ATOM 682 C CA . VAL A 1 86 ? -8.290 -4.872 13.428 1.00 97.12 86 VAL A CA 1
ATOM 683 C C . VAL A 1 86 ? -9.751 -4.700 13.021 1.00 97.12 86 VAL A C 1
ATOM 685 O O . VAL A 1 86 ? -10.465 -5.685 12.841 1.00 97.12 86 VAL A O 1
ATOM 688 N N . LEU A 1 87 ? -10.190 -3.455 12.818 1.00 97.12 87 LEU A N 1
ATOM 689 C CA . LEU A 1 87 ? -11.517 -3.155 12.307 1.00 97.12 87 LEU A CA 1
ATOM 690 C C . LEU A 1 87 ? -11.621 -3.525 10.825 1.00 97.12 87 LEU A C 1
ATOM 692 O O . LEU A 1 87 ? -10.871 -3.045 9.971 1.00 97.12 87 LEU A O 1
ATOM 696 N N . ASP A 1 88 ? -12.628 -4.334 10.521 1.00 95.69 88 ASP A N 1
ATOM 697 C CA . ASP A 1 88 ? -13.024 -4.704 9.172 1.00 95.69 88 ASP A CA 1
ATOM 698 C C . ASP A 1 88 ? -14.365 -4.049 8.786 1.00 95.69 88 ASP A C 1
ATOM 700 O O . ASP A 1 88 ? -14.947 -3.250 9.524 1.00 95.69 88 ASP A O 1
ATOM 704 N N . GLY A 1 89 ? -14.890 -4.388 7.606 1.00 94.19 89 GLY A N 1
ATOM 705 C CA . GLY A 1 89 ? -16.184 -3.865 7.159 1.00 94.19 89 GLY A CA 1
ATOM 706 C C . GLY A 1 89 ? -17.354 -4.243 8.080 1.00 94.19 89 GLY A C 1
ATOM 707 O O . GLY A 1 89 ? -18.283 -3.451 8.235 1.00 94.19 89 GLY A O 1
ATOM 708 N N . HIS A 1 90 ? -17.319 -5.414 8.722 1.00 95.56 90 HIS A N 1
ATOM 709 C CA . HIS A 1 90 ? -18.369 -5.824 9.656 1.00 95.56 90 HIS A CA 1
ATOM 710 C C . HIS A 1 90 ? -18.332 -4.973 10.922 1.00 95.56 90 HIS A C 1
ATOM 712 O O . HIS A 1 90 ? -19.381 -4.521 11.380 1.00 95.56 90 HIS A O 1
ATOM 718 N N . ALA A 1 91 ? -17.137 -4.688 11.440 1.00 95.69 91 ALA A N 1
ATOM 719 C CA . ALA A 1 91 ? -16.954 -3.804 12.579 1.00 95.69 91 ALA A CA 1
ATOM 720 C C . ALA A 1 91 ? -17.443 -2.380 12.273 1.00 95.69 91 ALA A C 1
ATOM 722 O O . ALA A 1 91 ? -18.157 -1.800 13.088 1.00 95.69 91 ALA A O 1
ATOM 723 N N . LEU A 1 92 ? -17.153 -1.844 11.079 1.00 95.56 92 LEU A N 1
ATOM 724 C CA . LEU A 1 92 ? -17.679 -0.539 10.651 1.00 95.56 92 LEU A CA 1
ATOM 725 C C . LEU A 1 92 ? -19.213 -0.522 10.602 1.00 95.56 92 LEU A C 1
ATOM 727 O O . LEU A 1 92 ? -19.837 0.422 11.085 1.00 95.56 92 LEU A O 1
ATOM 731 N N . LYS A 1 93 ? -19.834 -1.587 10.083 1.00 95.25 93 LYS A N 1
ATOM 732 C CA . LYS A 1 93 ? -21.295 -1.728 10.081 1.00 95.25 93 LYS A CA 1
ATOM 733 C C . LYS A 1 93 ? -21.862 -1.800 11.503 1.00 95.25 93 LYS A C 1
ATOM 735 O O . LYS A 1 93 ? -22.856 -1.145 11.798 1.00 95.25 93 LYS A O 1
ATOM 740 N N . ALA A 1 94 ? -21.215 -2.544 12.400 1.00 94.94 94 ALA A N 1
ATOM 741 C CA . ALA A 1 94 ? -21.600 -2.628 13.811 1.00 94.94 94 ALA A CA 1
ATOM 742 C C . ALA A 1 94 ? -21.445 -1.288 14.554 1.00 94.94 94 ALA A C 1
ATOM 744 O O . ALA A 1 94 ? -22.125 -1.051 15.547 1.00 94.94 94 ALA A O 1
ATOM 745 N N . MET A 1 95 ? -20.592 -0.390 14.054 1.00 92.81 95 MET A N 1
ATOM 746 C CA . MET A 1 95 ? -20.469 0.992 14.531 1.00 92.81 95 MET A CA 1
ATOM 747 C C . MET A 1 95 ? -21.566 1.928 13.990 1.00 92.81 95 MET A C 1
ATOM 749 O O . MET A 1 95 ? -21.523 3.124 14.270 1.00 92.81 95 MET A O 1
ATOM 753 N N . GLY A 1 96 ? -22.544 1.412 13.236 1.00 91.75 96 GLY A N 1
ATOM 754 C CA . GLY A 1 96 ? -23.665 2.185 12.695 1.00 91.75 96 GLY A CA 1
ATOM 755 C C . GLY A 1 96 ? -23.366 2.889 11.370 1.00 91.75 96 GLY A C 1
ATOM 756 O O . GLY A 1 96 ? -24.085 3.812 11.001 1.00 91.75 96 GLY A O 1
ATOM 757 N N . LEU A 1 97 ? -22.303 2.493 10.660 1.00 92.19 97 LEU A N 1
ATOM 758 C CA . LEU A 1 97 ? -21.970 3.062 9.355 1.00 92.19 97 LEU A CA 1
ATOM 759 C C . LEU A 1 97 ? -22.664 2.307 8.223 1.00 92.19 97 LEU A C 1
ATOM 761 O O . LEU A 1 97 ? -22.646 1.076 8.171 1.00 92.19 97 LEU A O 1
ATOM 765 N N . GLU A 1 98 ? -23.191 3.062 7.262 1.00 88.94 98 GLU A N 1
ATOM 766 C CA . GLU A 1 98 ? -23.812 2.494 6.068 1.00 88.94 98 GLU A CA 1
ATOM 767 C C . GLU A 1 98 ? -22.755 2.023 5.053 1.00 88.94 98 GLU A C 1
ATOM 769 O O . GLU A 1 98 ? -21.826 2.782 4.735 1.00 88.94 98 GLU A O 1
ATOM 774 N N . PRO A 1 99 ? -22.867 0.794 4.515 1.00 90.38 99 PRO A N 1
ATOM 775 C CA . PRO A 1 99 ? -21.956 0.295 3.493 1.00 90.38 99 PRO A CA 1
ATOM 776 C C . PRO A 1 99 ? -21.905 1.206 2.260 1.00 90.38 99 PRO A C 1
ATOM 778 O O . PRO A 1 99 ? -22.928 1.658 1.753 1.00 90.38 99 PRO A O 1
ATOM 781 N N . GLY A 1 100 ? -20.704 1.442 1.730 1.00 90.56 100 GLY A N 1
ATOM 782 C CA . GLY A 1 100 ? -20.516 2.247 0.523 1.00 90.56 100 GLY A CA 1
ATOM 783 C C . GLY A 1 100 ? -19.057 2.645 0.287 1.00 90.56 100 GLY A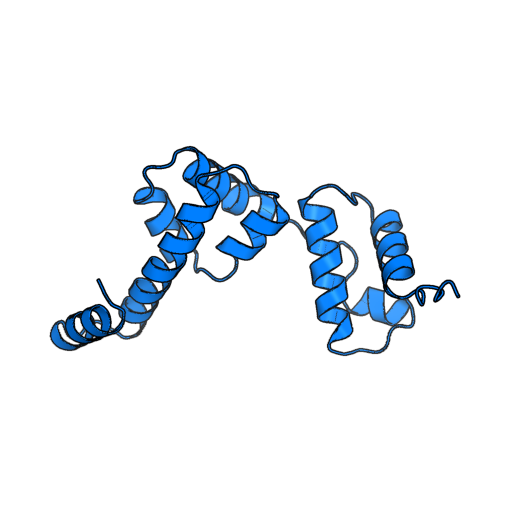 C 1
ATOM 784 O O . GLY A 1 100 ? -18.172 2.179 1.007 1.00 90.56 100 GLY A O 1
ATOM 785 N N . PRO A 1 101 ? -18.775 3.546 -0.674 1.00 90.31 101 PRO A N 1
ATOM 786 C CA . PRO A 1 101 ? -17.412 3.993 -0.999 1.00 90.31 101 PRO A CA 1
ATOM 787 C C . PRO A 1 101 ? -16.625 4.549 0.200 1.00 90.31 101 PRO A C 1
ATOM 789 O O . PRO A 1 101 ? -15.395 4.508 0.222 1.00 90.31 101 PRO A O 1
ATOM 792 N N . GLN A 1 102 ? -17.330 5.048 1.219 1.00 91.12 102 GLN A N 1
ATOM 793 C CA . GLN A 1 102 ? -16.741 5.519 2.471 1.00 91.12 102 GLN A CA 1
ATOM 794 C C . GLN A 1 102 ? -16.055 4.410 3.281 1.00 91.12 102 GLN A C 1
ATOM 796 O O . GLN A 1 102 ? -15.044 4.684 3.919 1.00 91.12 102 GLN A O 1
ATOM 801 N N . PHE A 1 103 ? -16.524 3.156 3.206 1.00 94.25 103 PHE A N 1
ATOM 802 C CA . PHE A 1 103 ? -15.881 2.031 3.899 1.00 94.25 103 PHE A CA 1
ATOM 803 C C . PHE A 1 103 ? -14.463 1.825 3.384 1.00 94.25 103 PHE A C 1
ATOM 805 O O . PHE A 1 103 ? -13.534 1.727 4.177 1.00 94.25 103 PHE A O 1
ATOM 812 N N . SER A 1 104 ? -14.282 1.813 2.061 1.00 92.62 104 SER A N 1
ATOM 8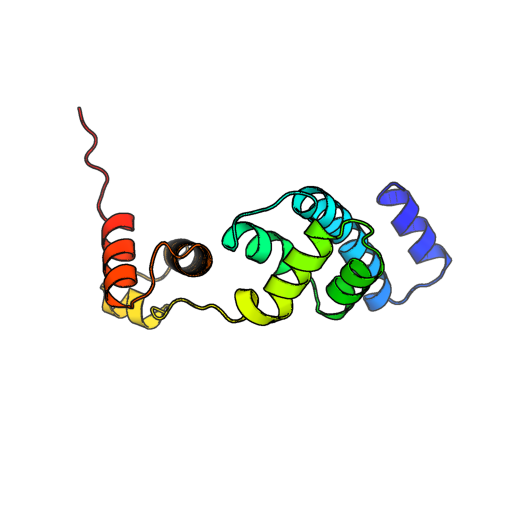13 C CA . SER A 1 104 ? -12.956 1.671 1.459 1.00 92.62 104 SER A CA 1
ATOM 814 C C . SER A 1 104 ? -12.019 2.787 1.917 1.00 92.62 104 SER A C 1
ATOM 816 O O . SER A 1 104 ? -10.901 2.495 2.324 1.00 92.62 104 SER A O 1
ATOM 818 N N . ARG A 1 105 ? -12.495 4.040 1.957 1.00 94.44 105 ARG A N 1
ATOM 819 C CA . ARG A 1 105 ? -11.699 5.185 2.435 1.00 94.44 105 ARG A CA 1
ATOM 820 C C . ARG A 1 105 ? -11.308 5.049 3.908 1.00 94.44 105 ARG A C 1
ATOM 822 O O . ARG A 1 105 ? -10.157 5.295 4.256 1.00 94.44 105 ARG A O 1
ATOM 829 N N . ILE A 1 106 ? -12.245 4.636 4.763 1.00 96.50 106 ILE A N 1
ATOM 830 C CA . ILE A 1 106 ? -11.990 4.430 6.194 1.00 96.50 106 ILE A CA 1
ATOM 831 C C . ILE A 1 106 ? -10.980 3.297 6.392 1.00 96.50 106 ILE A C 1
ATOM 833 O O . ILE A 1 106 ? -9.979 3.492 7.073 1.00 96.50 106 ILE A O 1
ATOM 837 N N . LEU A 1 107 ? -11.186 2.141 5.759 1.00 96.62 107 LEU A N 1
ATOM 838 C CA . LEU A 1 107 ? -10.284 0.991 5.877 1.00 96.62 107 LEU A CA 1
ATOM 839 C C . LEU A 1 107 ? -8.882 1.296 5.330 1.00 96.62 107 LEU A C 1
ATOM 841 O O . LEU A 1 107 ? -7.884 0.868 5.910 1.00 96.62 107 LEU A O 1
ATOM 845 N N . GLU A 1 108 ? -8.780 2.066 4.245 1.00 96.38 108 GLU A N 1
ATOM 846 C CA . GLU A 1 108 ? -7.497 2.548 3.726 1.00 96.38 108 GLU A CA 1
ATOM 847 C C . GLU A 1 108 ? -6.801 3.489 4.713 1.00 96.38 108 GLU A C 1
ATOM 849 O O . GLU A 1 108 ? -5.600 3.338 4.951 1.00 96.38 108 GLU A O 1
ATOM 854 N N . ARG A 1 109 ? -7.543 4.415 5.335 1.00 97.56 109 ARG A N 1
ATOM 855 C CA . ARG A 1 109 ? -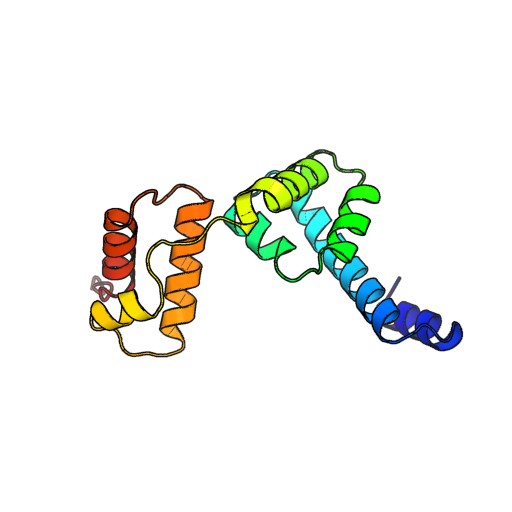7.006 5.330 6.350 1.00 97.56 109 ARG A CA 1
ATOM 856 C C . ARG A 1 109 ? -6.566 4.602 7.619 1.00 97.56 109 ARG A C 1
ATOM 858 O O . ARG A 1 109 ? -5.515 4.948 8.157 1.00 97.56 109 ARG A O 1
ATOM 865 N N . LEU A 1 110 ? -7.327 3.604 8.068 1.00 98.31 110 LEU A N 1
ATOM 866 C CA . LEU A 1 110 ? -6.983 2.753 9.209 1.00 98.31 110 LEU A CA 1
ATOM 867 C C . LEU A 1 110 ? -5.715 1.941 8.936 1.00 98.31 110 LEU A C 1
ATOM 869 O O . LEU A 1 110 ? -4.809 1.915 9.766 1.00 98.31 110 LEU A O 1
ATOM 873 N N . ARG A 1 111 ? -5.600 1.328 7.749 1.00 98.25 111 ARG A N 1
ATOM 874 C CA . ARG A 1 111 ? -4.375 0.611 7.376 1.00 98.25 111 ARG A CA 1
ATOM 875 C C . ARG A 1 111 ? -3.176 1.557 7.312 1.00 98.25 111 ARG A C 1
ATOM 877 O O . ARG A 1 111 ? -2.111 1.186 7.788 1.00 98.25 111 ARG A O 1
ATOM 884 N N . ALA A 1 112 ? -3.336 2.758 6.754 1.00 98.50 112 ALA A N 1
ATOM 885 C CA . ALA A 1 112 ? -2.269 3.758 6.738 1.00 98.50 112 ALA A CA 1
ATOM 886 C C . ALA A 1 112 ? -1.836 4.146 8.162 1.00 98.50 112 ALA A C 1
ATOM 888 O O . ALA A 1 112 ? -0.649 4.087 8.458 1.00 98.50 112 ALA A O 1
ATOM 889 N N . ALA A 1 113 ? -2.796 4.412 9.056 1.00 98.31 113 ALA A N 1
ATOM 890 C CA . ALA A 1 113 ? -2.534 4.724 10.462 1.00 98.31 113 ALA A CA 1
ATOM 891 C C . ALA A 1 113 ? -1.714 3.624 11.150 1.00 98.31 113 ALA A C 1
ATOM 893 O O . ALA A 1 113 ? -0.739 3.901 11.838 1.00 98.31 113 ALA A O 1
ATOM 894 N N . ARG A 1 114 ? -2.094 2.360 10.925 1.00 98.31 114 ARG A N 1
ATOM 895 C CA . ARG A 1 114 ? -1.379 1.188 11.446 1.00 98.31 114 ARG A CA 1
ATOM 896 C C . ARG A 1 114 ? 0.035 1.082 10.897 1.00 98.31 114 ARG A C 1
ATOM 898 O O . ARG A 1 114 ? 0.970 0.837 11.649 1.00 98.31 114 ARG A O 1
ATOM 905 N N . LEU A 1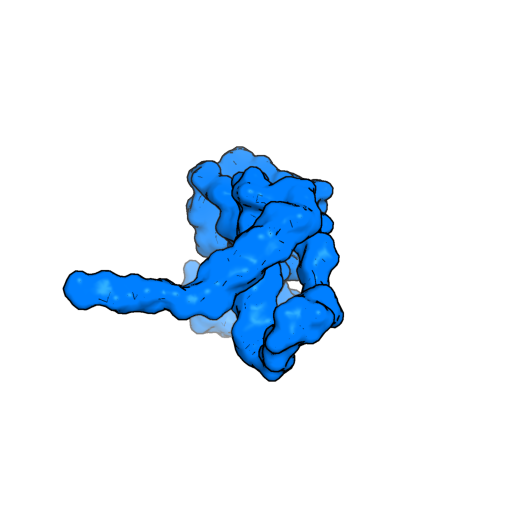 115 ? 0.184 1.232 9.582 1.00 98.56 115 LEU A N 1
ATOM 906 C CA . LEU A 1 115 ? 1.476 1.153 8.904 1.00 98.56 115 LEU A CA 1
ATOM 907 C C . LEU A 1 115 ? 2.444 2.215 9.426 1.00 98.56 115 LEU A C 1
ATOM 909 O O . LEU A 1 115 ? 3.613 1.909 9.654 1.00 98.56 115 LEU A O 1
ATOM 913 N N . ASP A 1 116 ? 1.946 3.428 9.641 1.00 98.38 116 ASP A N 1
ATOM 914 C CA . ASP A 1 116 ? 2.741 4.573 10.086 1.00 98.38 116 ASP A CA 1
ATOM 915 C C . ASP A 1 116 ? 2.859 4.665 11.619 1.00 98.38 116 ASP A C 1
ATOM 917 O O . ASP A 1 116 ? 3.535 5.552 12.132 1.00 98.38 116 ASP A O 1
ATOM 921 N N . GLY A 1 117 ? 2.258 3.726 12.359 1.00 97.50 117 GLY A N 1
ATOM 922 C CA . GLY A 1 117 ? 2.331 3.663 13.822 1.00 97.50 117 GLY A CA 1
ATOM 923 C C . GLY A 1 117 ? 1.492 4.719 14.550 1.00 97.50 117 GLY A C 1
ATOM 924 O O . GLY A 1 117 ? 1.660 4.899 15.750 1.00 97.50 117 GLY A O 1
ATOM 925 N N . GLU A 1 118 ? 0.584 5.401 13.850 1.00 98.12 118 GLU A N 1
ATOM 926 C CA . GLU A 1 118 ? -0.347 6.375 14.433 1.00 98.12 118 GLU A CA 1
ATOM 927 C C . GLU A 1 118 ? -1.395 5.710 15.334 1.00 98.12 118 GLU A C 1
ATOM 929 O O . GLU A 1 118 ? -1.920 6.344 16.246 1.00 98.12 118 GLU A O 1
ATOM 934 N N . VAL A 1 119 ? -1.724 4.446 15.048 1.00 98.12 119 VAL A N 1
ATOM 935 C CA . VAL A 1 119 ? -2.598 3.607 15.874 1.00 98.12 119 VAL A CA 1
ATOM 936 C C . VAL A 1 119 ? -1.999 2.212 16.014 1.00 98.12 119 VAL A C 1
ATOM 938 O O . VAL A 1 119 ? -1.438 1.648 15.072 1.00 98.12 119 VAL A O 1
ATOM 941 N N . THR A 1 120 ? -2.148 1.637 17.196 1.00 96.94 120 THR A N 1
ATOM 942 C CA . THR A 1 120 ? -1.562 0.363 17.620 1.00 96.94 120 THR A CA 1
ATOM 943 C C . THR A 1 120 ? -2.575 -0.555 18.309 1.00 96.94 120 THR A C 1
ATOM 945 O O . THR A 1 120 ? -2.320 -1.756 18.429 1.00 96.94 120 THR A O 1
ATOM 948 N N . SER A 1 121 ? -3.762 -0.051 18.658 1.00 97.81 121 SER A N 1
ATOM 949 C CA . SER A 1 121 ? -4.847 -0.818 19.285 1.00 97.81 121 SER A CA 1
ATOM 950 C C . SER A 1 121 ? -6.179 -0.710 18.532 1.00 97.81 121 SER A C 1
ATOM 952 O O . SER A 1 121 ? -6.373 0.155 17.675 1.00 97.81 121 SER A O 1
ATOM 954 N N . GLU A 1 122 ? -7.107 -1.625 18.823 1.00 97.62 122 GLU A N 1
ATOM 955 C CA . GLU A 1 122 ? -8.468 -1.552 18.274 1.00 97.62 122 GLU A CA 1
ATOM 956 C C . GLU A 1 122 ? -9.207 -0.312 18.805 1.00 97.62 122 GLU A C 1
ATOM 958 O O . GLU A 1 122 ? -9.950 0.344 18.075 1.00 97.62 122 GLU A O 1
ATOM 963 N N . GLU A 1 123 ? -8.976 0.054 20.066 1.00 97.88 123 GLU A N 1
ATOM 964 C CA . GLU A 1 123 ? -9.554 1.233 20.705 1.00 97.88 123 GLU A CA 1
ATOM 965 C C . GLU A 1 123 ? -9.157 2.522 19.973 1.00 97.88 123 GLU A C 1
ATOM 967 O O . GLU A 1 123 ? -10.016 3.374 19.710 1.00 97.88 123 GLU A O 1
ATOM 972 N N . GLU A 1 124 ? -7.881 2.641 19.597 1.00 98.31 124 GLU A N 1
ATOM 973 C CA . GLU A 1 124 ? -7.351 3.759 18.811 1.00 98.31 124 GLU A CA 1
ATOM 974 C C . GLU A 1 124 ? -7.928 3.781 17.391 1.00 98.31 124 GLU A C 1
ATOM 976 O O . GLU A 1 124 ? -8.328 4.841 16.907 1.00 98.31 124 GLU A O 1
ATOM 981 N N . GLU A 1 125 ? -8.075 2.624 16.737 1.00 98.25 125 GLU A N 1
ATOM 982 C CA . GLU A 1 125 ? -8.760 2.550 15.442 1.00 98.25 125 GLU A CA 1
ATOM 983 C C . GLU A 1 125 ? -10.210 3.031 15.538 1.00 98.25 125 GLU A C 1
ATOM 985 O O . GLU A 1 125 ? -10.656 3.831 14.715 1.00 98.25 125 GLU A O 1
ATOM 990 N N . ARG A 1 126 ? -10.956 2.599 16.562 1.00 97.62 126 ARG A N 1
ATOM 991 C CA . ARG A 1 126 ? -12.344 3.037 16.775 1.00 97.62 126 ARG A CA 1
ATOM 992 C C . ARG A 1 126 ? -12.420 4.541 17.019 1.00 97.62 126 ARG A C 1
ATOM 994 O O . ARG A 1 126 ? -13.357 5.186 16.543 1.00 97.62 126 ARG A O 1
ATOM 1001 N N . ALA A 1 127 ? -11.461 5.105 17.753 1.00 97.31 127 ALA A N 1
ATOM 1002 C CA . ALA A 1 127 ? -11.356 6.547 17.953 1.00 97.31 127 ALA A CA 1
ATOM 1003 C C . ALA A 1 127 ? -11.090 7.280 16.632 1.00 97.31 127 ALA A C 1
ATOM 1005 O O . ALA A 1 127 ? -11.774 8.263 16.340 1.00 97.31 127 ALA A O 1
ATOM 1006 N N . LEU A 1 128 ? -10.188 6.756 15.799 1.00 97.44 128 LEU A N 1
ATOM 1007 C CA . LEU A 1 128 ? -9.907 7.295 14.472 1.00 97.44 128 LEU A CA 1
ATOM 1008 C C . LEU A 1 128 ? -11.144 7.241 13.564 1.00 97.44 128 LEU A C 1
ATOM 1010 O O . LEU A 1 128 ? -11.479 8.247 12.944 1.00 97.44 128 LEU A O 1
ATOM 1014 N N . VAL A 1 129 ? -11.889 6.129 13.534 1.00 96.88 129 VAL A N 1
ATOM 1015 C CA . VAL A 1 129 ? -13.151 6.046 12.772 1.00 96.88 129 VAL A CA 1
ATOM 1016 C C . VAL A 1 129 ? -14.136 7.121 13.227 1.00 96.88 129 VAL A C 1
ATOM 1018 O O . VAL A 1 129 ? -14.680 7.830 12.385 1.00 96.88 129 VAL A O 1
ATOM 1021 N N . ARG A 1 130 ? -14.337 7.293 14.542 1.00 95.38 130 ARG A N 1
ATOM 1022 C CA . ARG A 1 130 ? -15.226 8.339 15.083 1.00 95.38 130 ARG A CA 1
ATOM 1023 C C . ARG A 1 130 ? -14.783 9.748 14.682 1.00 95.38 130 ARG A C 1
ATOM 1025 O O . ARG A 1 130 ? -15.630 10.582 14.366 1.00 95.38 130 ARG A O 1
ATOM 1032 N N . ALA A 1 131 ? -13.479 10.012 14.662 1.00 94.38 131 ALA A N 1
ATOM 1033 C CA . ALA A 1 131 ? -12.935 11.293 14.222 1.00 94.38 131 ALA A CA 1
ATOM 1034 C C . ALA A 1 131 ? -13.172 11.547 12.721 1.00 94.38 131 ALA A C 1
ATOM 1036 O O . ALA A 1 131 ? -13.500 12.666 12.344 1.00 94.38 131 ALA A O 1
ATOM 1037 N N . LEU A 1 132 ? -13.067 10.515 11.875 1.00 92.25 132 LEU A N 1
ATOM 1038 C CA . LEU A 1 132 ? -13.279 10.622 10.423 1.00 92.25 132 LEU A CA 1
ATOM 1039 C C . LEU A 1 132 ? -14.741 10.880 10.031 1.00 92.25 132 LEU A C 1
ATOM 1041 O O . LEU A 1 132 ? -14.992 11.458 8.976 1.00 92.25 132 LEU A O 1
ATOM 1045 N N . ILE A 1 133 ? -15.693 10.427 10.849 1.00 88.62 133 ILE A N 1
ATOM 1046 C CA . ILE A 1 133 ? -17.138 10.568 10.589 1.00 88.62 133 ILE A CA 1
ATOM 1047 C C . ILE A 1 133 ? -17.760 11.762 11.311 1.00 88.62 133 ILE A C 1
ATOM 1049 O O . ILE A 1 133 ? -18.899 12.128 11.023 1.00 88.62 133 ILE A O 1
ATOM 1053 N N . SER A 1 134 ? -17.041 12.356 12.265 1.00 81.69 134 SER A N 1
ATOM 1054 C CA . SER A 1 134 ? -17.510 13.557 12.944 1.00 81.69 134 SER A CA 1
ATOM 1055 C C . SER A 1 134 ? -17.546 14.696 11.925 1.00 81.69 134 SER A C 1
ATOM 1057 O O . SER A 1 134 ? -16.517 14.974 11.305 1.00 81.69 134 SER A O 1
ATOM 1059 N N . PRO A 1 135 ? -18.692 15.370 11.719 1.00 65.00 135 PRO A N 1
ATOM 1060 C CA . PRO A 1 135 ? -18.729 16.538 10.859 1.00 65.00 135 PRO A CA 1
ATOM 1061 C C . PRO A 1 135 ? -17.740 17.555 11.425 1.00 65.00 135 PRO A C 1
ATOM 1063 O O . PRO A 1 135 ? -17.860 17.972 12.579 1.00 65.00 135 PRO A O 1
ATOM 1066 N N . GLN A 1 136 ? -16.739 17.935 10.629 1.00 49.66 136 GLN A N 1
ATOM 1067 C CA . GLN A 1 136 ? -15.941 19.116 10.922 1.00 49.66 136 GLN A CA 1
ATOM 1068 C C . GLN A 1 136 ? -16.926 20.264 11.133 1.00 49.66 136 GLN A C 1
ATOM 1070 O O . GLN A 1 136 ? -17.639 20.659 10.211 1.00 49.66 136 GLN A O 1
ATOM 1075 N N . ARG A 1 137 ? -17.009 20.753 12.378 1.00 42.31 137 ARG A N 1
ATOM 1076 C CA . ARG A 1 137 ? -17.630 22.039 12.683 1.00 42.31 137 ARG A CA 1
ATOM 1077 C C . ARG A 1 137 ? -16.988 23.040 11.736 1.00 42.31 137 ARG A C 1
ATOM 1079 O O . ARG A 1 137 ? -15.804 23.339 11.868 1.00 42.31 137 ARG A O 1
ATOM 1086 N N . VAL A 1 138 ? -17.774 23.509 10.775 1.00 36.50 138 VAL A N 1
ATOM 1087 C CA . VAL A 1 138 ? -17.501 24.740 10.049 1.00 36.50 138 VAL A CA 1
ATOM 1088 C C . VAL A 1 138 ? -17.379 25.806 11.134 1.00 36.50 138 VAL A C 1
ATOM 1090 O O . VAL A 1 138 ? -18.374 26.176 11.754 1.00 36.50 138 VAL A O 1
ATOM 1093 N N . LEU A 1 139 ? -16.145 26.188 11.462 1.00 38.56 139 LEU A N 1
ATOM 1094 C CA . LEU A 1 139 ? -15.891 27.402 12.219 1.00 38.56 139 LEU A CA 1
ATOM 1095 C C . LEU A 1 139 ? -16.223 28.548 11.265 1.00 38.56 139 LEU A C 1
ATOM 1097 O O . LEU A 1 139 ? -15.485 28.813 10.318 1.00 38.56 139 LEU A O 1
ATOM 1101 N N . SER A 1 140 ? -17.415 29.102 11.476 1.00 32.91 140 SER A N 1
ATOM 1102 C CA . SER A 1 140 ? -17.799 30.471 11.132 1.00 32.91 140 SER A CA 1
ATOM 1103 C C . SER A 1 140 ? -16.837 31.483 11.736 1.00 32.91 140 SER A C 1
ATOM 1105 O O . SER A 1 140 ? -16.461 31.251 12.911 1.00 32.91 140 SER A O 1
#

Radius of gyration: 19.41 Å; Cα contacts (8 Å, |Δi|>4): 104; chains: 1; bounding box: 45×45×54 Å

pLDDT: mean 92.52, std 11.2, range [32.91, 98.56]

Solvent-accessible surface area (backbone atoms only — not comparable to full-atom values): 8187 Å² total; per-residue (Å²): 131,55,75,67,56,51,53,52,50,40,59,74,69,64,54,53,70,70,60,49,52,44,53,54,48,42,58,55,46,50,59,47,43,59,65,30,51,45,96,67,56,50,38,54,52,43,64,63,50,65,85,56,54,71,71,45,51,51,52,50,53,72,70,52,85,44,66,52,23,39,51,52,52,49,44,35,76,77,47,55,76,74,64,69,49,82,68,49,73,67,52,44,42,76,72,72,47,79,90,52,79,64,50,58,54,49,50,52,51,42,31,33,30,44,54,62,63,78,30,90,49,61,69,50,47,53,51,51,53,53,59,74,69,48,77,76,75,79,81,124

Mean predicted aligned error: 5.09 Å

Nearest PDB structures (foldseek):
  5hc9-assembly2_B  TM=7.434E-01  e=6.954E-02  Thermotoga maritima MSB8
  3h37-assembly3_B  TM=6.986E-01  e=9.034E-02  Thermotoga maritima
  3h3a-assembly1_A  TM=6.486E-01  e=1.057E-01  Thermotoga maritima
  3h39-assembly3_B  TM=6.119E-01  e=1.525E-01  Thermotoga maritima

Sequence (140 aa):
MSPADLAAVLKRLKVRRQTAGDVYAIQALKSALDDLAEPQANSAIYRALKPFRERVLLVGWVATESEVARAQMDRYRRELRFIQPVLDGHALKAMGLEPGPQFSRILERLRAARLDGEVTSEEEERALVRALISPQRVLS